Protein AF-H0JNR2-F1 (afdb_monomer_lite)

Secondary stru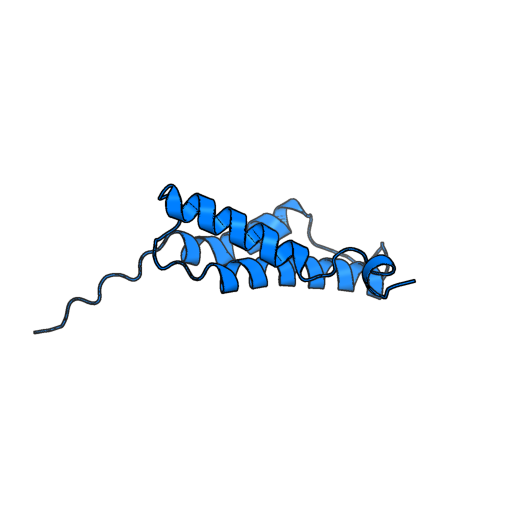cture (DSSP, 8-state):
--TTTTSTT-TTHHHHHHHHHHHHHHHTTSS-TT--HHHHHHHHHHHHHHHHHHHHHH-TTS----HHHHHHHHHHHHHHHHHPPPP--PPP-

pLDDT: mean 86.93, std 16.97, range [42.06, 98.19]

Organism: NCBI:txid1114960

Sequence (93 aa):
MSVKEAHGAGPALLPAAVARFLEHEQRAGTVAADAPIDGVAASIAGACYLRAFLEQFYGPDHPQQPMTEFAASIMATVLPALTTHPAASTPSD

Structure (mmCIF, N/CA/C/O backbone):
data_AF-H0JNR2-F1
#
_entry.id   AF-H0JNR2-F1
#
loop_
_atom_site.group_PDB
_atom_site.id
_atom_site.type_symbol
_atom_site.label_atom_id
_atom_site.label_alt_id
_atom_site.label_comp_id
_atom_site.label_asym_id
_atom_site.label_entity_id
_atom_site.label_seq_id
_atom_site.pdbx_PDB_ins_code
_atom_site.Cartn_x
_atom_site.Cartn_y
_atom_site.Cartn_z
_atom_site.occupancy
_atom_site.B_iso_or_equiv
_atom_site.auth_seq_id
_atom_site.auth_comp_id
_atom_site.auth_asym_id
_atom_site.auth_atom_id
_atom_site.pdbx_PDB_model_num
ATOM 1 N N . MET A 1 1 ? -4.051 -25.814 -22.791 1.00 42.38 1 MET A N 1
ATOM 2 C CA . MET A 1 1 ? -3.367 -25.050 -21.727 1.00 42.38 1 MET A CA 1
ATOM 3 C C . MET A 1 1 ? -4.297 -23.940 -21.282 1.00 42.38 1 MET A C 1
ATOM 5 O O . MET A 1 1 ? -4.735 -23.169 -22.126 1.00 42.38 1 MET A O 1
ATOM 9 N N . SER A 1 2 ? -4.696 -23.925 -20.011 1.00 42.06 2 SER A N 1
ATOM 10 C CA . SER A 1 2 ? -5.585 -22.881 -19.490 1.00 42.06 2 SER A CA 1
ATOM 11 C C . SER A 1 2 ? -4.771 -21.611 -19.240 1.00 42.06 2 SER A C 1
ATOM 13 O O . SER A 1 2 ? -3.656 -21.690 -18.730 1.00 42.06 2 SER A O 1
ATOM 15 N N . VAL A 1 3 ? -5.326 -20.444 -19.578 1.00 50.25 3 VAL A N 1
ATOM 16 C CA . VAL A 1 3 ? -4.704 -19.102 -19.463 1.00 50.25 3 VAL A CA 1
ATOM 17 C C . VAL A 1 3 ? -4.095 -18.822 -18.073 1.00 50.25 3 VAL A C 1
ATOM 19 O O . VAL A 1 3 ? -3.203 -17.986 -17.943 1.00 50.25 3 VAL A O 1
ATOM 22 N N . LYS A 1 4 ? -4.522 -19.573 -17.051 1.00 46.22 4 LYS A N 1
ATOM 23 C CA . LYS A 1 4 ? -4.026 -19.547 -15.669 1.00 46.22 4 LYS A CA 1
ATOM 24 C C . LYS A 1 4 ? -2.534 -19.859 -15.495 1.00 46.22 4 LYS A C 1
ATOM 26 O O . LYS A 1 4 ? -1.955 -19.401 -14.520 1.00 46.22 4 LYS A O 1
ATOM 31 N N . GLU A 1 5 ? -1.916 -20.625 -16.392 1.00 48.88 5 GLU A N 1
ATOM 32 C CA . GLU A 1 5 ? -0.520 -21.069 -16.213 1.00 48.88 5 GLU A CA 1
ATOM 33 C C . GLU A 1 5 ? 0.504 -20.172 -16.922 1.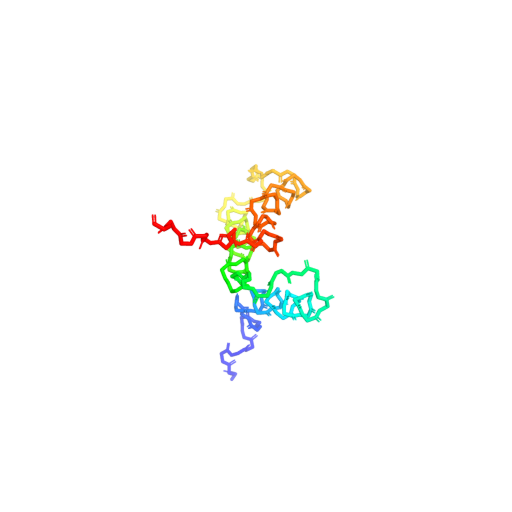00 48.88 5 GLU A C 1
ATOM 35 O O . GLU A 1 5 ? 1.667 -20.149 -16.536 1.00 48.88 5 GLU A O 1
ATOM 40 N N . ALA A 1 6 ? 0.081 -19.372 -17.907 1.00 45.56 6 ALA A N 1
ATOM 41 C CA . ALA A 1 6 ? 0.996 -18.541 -18.696 1.00 45.56 6 ALA A CA 1
ATOM 42 C C . ALA A 1 6 ? 1.438 -17.239 -17.993 1.00 45.56 6 ALA A C 1
ATOM 44 O O . ALA A 1 6 ? 2.435 -16.650 -18.394 1.00 45.56 6 ALA A O 1
ATOM 45 N N . HIS A 1 7 ? 0.724 -16.792 -16.951 1.00 53.00 7 HIS A N 1
ATOM 46 C CA . HIS A 1 7 ? 0.952 -15.488 -16.299 1.00 53.00 7 HIS A CA 1
ATOM 47 C C . HIS A 1 7 ? 1.240 -15.586 -14.789 1.00 53.00 7 HIS A C 1
ATOM 49 O O . HIS A 1 7 ? 1.221 -14.576 -14.081 1.00 53.00 7 HIS A O 1
ATOM 55 N N . GLY A 1 8 ? 1.474 -16.797 -14.267 1.00 55.09 8 GLY A N 1
ATOM 56 C CA . GLY A 1 8 ? 1.435 -17.043 -12.825 1.00 55.09 8 GLY A CA 1
ATOM 57 C C . GLY A 1 8 ? 0.060 -16.697 -12.235 1.00 55.09 8 GLY A C 1
ATOM 58 O O . GLY A 1 8 ? -0.891 -16.383 -12.948 1.00 55.09 8 GLY A O 1
ATOM 59 N N . ALA A 1 9 ? -0.077 -16.729 -10.911 1.00 66.12 9 ALA A N 1
ATOM 60 C CA . ALA A 1 9 ? -1.360 -16.448 -10.256 1.00 66.12 9 ALA A CA 1
ATOM 61 C C . ALA A 1 9 ? -1.810 -14.962 -10.316 1.00 66.12 9 ALA A C 1
ATOM 63 O O . ALA A 1 9 ? -2.866 -14.613 -9.788 1.00 66.12 9 ALA A O 1
ATOM 64 N N . GLY A 1 10 ? -1.067 -14.119 -11.045 1.00 76.06 10 GLY A N 1
ATOM 65 C CA . GLY A 1 10 ? -1.474 -12.791 -11.495 1.00 76.06 10 GLY A CA 1
ATOM 66 C C . GLY A 1 10 ? -1.228 -11.656 -10.492 1.00 76.06 10 GLY A C 1
ATOM 67 O O . GLY A 1 10 ? -1.009 -11.896 -9.301 1.00 76.06 10 GLY A O 1
ATOM 68 N N . PRO A 1 11 ? -1.315 -10.392 -10.949 1.00 79.19 11 PRO A N 1
ATOM 69 C CA . PRO A 1 11 ? -1.091 -9.199 -10.124 1.00 79.19 11 PRO A CA 1
ATOM 70 C C . PRO A 1 11 ? -2.151 -8.999 -9.024 1.00 79.19 11 PRO A C 1
ATOM 72 O O . PRO A 1 11 ? -2.057 -8.080 -8.215 1.00 79.19 11 PRO A O 1
ATOM 75 N N . ALA A 1 12 ? -3.165 -9.856 -8.942 1.00 86.44 12 ALA A N 1
ATOM 76 C CA . ALA A 1 12 ? -4.097 -9.854 -7.821 1.00 86.44 12 ALA A CA 1
ATOM 77 C C . ALA A 1 12 ? -3.496 -10.482 -6.547 1.00 86.44 12 ALA A C 1
ATOM 79 O O . ALA A 1 12 ? -3.989 -10.221 -5.452 1.00 86.44 12 ALA A O 1
ATOM 80 N N . LEU A 1 13 ? -2.431 -11.290 -6.654 1.00 89.50 13 LEU A N 1
ATOM 81 C CA . LEU A 1 13 ? -1.894 -12.011 -5.497 1.00 89.50 13 LEU A CA 1
ATOM 82 C C . LEU A 1 13 ? -1.249 -11.115 -4.445 1.00 89.50 13 LEU A C 1
ATOM 84 O O . LEU A 1 13 ? -1.477 -11.334 -3.258 1.00 89.50 13 LEU A O 1
ATOM 88 N N . LEU A 1 14 ? -0.426 -10.151 -4.860 1.00 91.50 14 LEU A N 1
ATOM 89 C CA . LEU A 1 14 ? 0.274 -9.274 -3.923 1.00 91.50 14 LEU A CA 1
ATOM 90 C C . LEU A 1 14 ? -0.704 -8.470 -3.051 1.00 91.50 14 LEU A C 1
ATOM 92 O O . LEU A 1 14 ? -0.600 -8.592 -1.830 1.00 91.50 14 LEU A O 1
ATOM 96 N N . PRO A 1 15 ? -1.675 -7.712 -3.606 1.00 95.12 15 PRO A N 1
ATOM 97 C CA . PRO A 1 15 ? -2.614 -6.975 -2.766 1.00 95.12 15 PRO A CA 1
ATOM 98 C C . PRO A 1 15 ? -3.455 -7.915 -1.892 1.00 95.12 15 PRO A C 1
ATOM 100 O O . PRO A 1 15 ? -3.636 -7.632 -0.714 1.00 95.12 15 PRO A O 1
ATOM 103 N N . ALA A 1 16 ? -3.877 -9.082 -2.398 1.00 95.12 16 ALA A N 1
ATOM 104 C CA . ALA A 1 16 ? -4.615 -10.056 -1.589 1.00 95.12 16 ALA A CA 1
ATOM 105 C C . ALA A 1 16 ? -3.783 -10.619 -0.420 1.00 95.12 16 ALA A C 1
ATOM 107 O O . ALA A 1 16 ? -4.297 -10.833 0.675 1.00 95.12 16 ALA A O 1
ATOM 108 N N . ALA A 1 17 ? -2.488 -10.871 -0.624 1.00 95.50 17 ALA A N 1
ATOM 109 C CA . ALA A 1 17 ? -1.605 -11.344 0.437 1.00 95.50 17 ALA A CA 1
ATOM 110 C C . ALA A 1 17 ? -1.389 -10.276 1.518 1.00 95.50 17 ALA A C 1
ATOM 112 O O . ALA A 1 17 ? -1.435 -10.607 2.702 1.00 95.50 17 ALA A O 1
ATOM 113 N N . VAL A 1 18 ? -1.207 -9.016 1.112 1.00 96.69 18 VAL A N 1
ATOM 114 C CA . VAL A 1 18 ? -1.077 -7.879 2.033 1.00 96.69 18 VAL A CA 1
ATOM 115 C C . VAL A 1 18 ? -2.369 -7.668 2.822 1.00 96.69 18 VAL A C 1
ATOM 117 O O . VAL A 1 18 ? -2.307 -7.541 4.041 1.00 96.69 18 VAL A O 1
ATOM 120 N N . ALA A 1 19 ? -3.533 -7.712 2.168 1.00 97.94 19 ALA A N 1
ATOM 121 C CA . ALA A 1 19 ? -4.827 -7.576 2.836 1.00 97.94 19 ALA A CA 1
ATOM 122 C C . ALA A 1 19 ? -5.013 -8.634 3.935 1.00 97.94 19 ALA A C 1
ATOM 124 O O . ALA A 1 19 ? -5.243 -8.285 5.088 1.00 97.94 19 ALA A O 1
ATOM 125 N N . ARG A 1 20 ? -4.769 -9.917 3.628 1.00 98.06 20 ARG A N 1
ATOM 126 C CA . ARG A 1 20 ? -4.855 -11.004 4.626 1.00 98.06 20 ARG A CA 1
ATOM 127 C C . ARG A 1 20 ? -3.913 -10.817 5.814 1.00 98.06 20 ARG A C 1
ATOM 129 O O . ARG A 1 20 ? -4.249 -11.205 6.931 1.00 98.06 20 ARG A O 1
ATOM 136 N N . PHE A 1 21 ? -2.718 -10.275 5.576 1.00 97.38 21 PHE A N 1
ATOM 137 C CA . PHE A 1 21 ? -1.786 -9.952 6.653 1.00 97.38 21 PHE A CA 1
ATOM 138 C C . PHE A 1 21 ? -2.351 -8.838 7.544 1.00 97.38 21 PHE A C 1
ATOM 140 O O . PHE A 1 21 ? -2.391 -8.986 8.761 1.00 97.38 21 PHE A O 1
ATOM 147 N N . LEU A 1 22 ? -2.870 -7.762 6.955 1.00 97.62 22 LEU A N 1
ATOM 148 C CA . LEU A 1 22 ? -3.456 -6.655 7.712 1.00 97.62 22 LEU A CA 1
ATOM 149 C C . LEU A 1 22 ? -4.732 -7.065 8.465 1.00 97.62 22 LEU A C 1
ATOM 151 O O . LEU A 1 22 ? -4.930 -6.634 9.594 1.00 97.62 22 LEU A O 1
ATOM 155 N N . GLU A 1 23 ? -5.557 -7.952 7.905 1.00 98.00 23 GLU A N 1
ATOM 156 C CA . GLU A 1 23 ? -6.718 -8.546 8.589 1.00 98.00 23 GLU A CA 1
ATOM 157 C C . GLU A 1 23 ? -6.313 -9.414 9.790 1.00 98.00 23 GLU A C 1
ATOM 159 O O . GLU A 1 23 ? -7.046 -9.525 10.776 1.00 98.00 23 GLU A O 1
ATOM 164 N N . HIS A 1 24 ? -5.161 -10.087 9.716 1.00 97.94 24 HIS A N 1
ATOM 165 C CA . HIS A 1 24 ? -4.590 -10.788 10.863 1.00 97.94 24 HIS A CA 1
ATOM 166 C C . HIS A 1 24 ? -4.172 -9.796 11.953 1.00 97.94 24 HIS A C 1
ATOM 168 O O . HIS A 1 24 ? -4.579 -9.950 13.104 1.00 97.94 24 HIS A O 1
ATOM 174 N N . GLU A 1 25 ? -3.439 -8.748 11.584 1.00 96.94 25 GLU A N 1
ATOM 175 C CA . GLU A 1 25 ? -2.988 -7.713 12.519 1.00 96.94 25 GLU A CA 1
ATOM 176 C C . GLU A 1 25 ? -4.142 -6.903 13.127 1.00 96.94 25 GLU A C 1
ATOM 178 O O . GLU A 1 25 ? -4.080 -6.513 14.293 1.00 96.94 25 GLU A O 1
ATOM 183 N N . GLN A 1 26 ? -5.233 -6.703 12.385 1.00 96.44 26 GLN A N 1
ATOM 184 C CA . GLN A 1 26 ? -6.446 -6.064 12.894 1.00 96.44 26 GLN A CA 1
ATOM 185 C C . GLN A 1 26 ? -7.114 -6.927 13.968 1.00 96.44 26 GLN A C 1
ATOM 187 O O . GLN A 1 26 ? -7.487 -6.425 15.026 1.00 96.44 26 GLN A O 1
ATOM 192 N N . ARG A 1 27 ? -7.198 -8.247 13.754 1.00 96.38 27 ARG A N 1
ATOM 193 C CA . ARG A 1 27 ? -7.702 -9.190 14.769 1.00 96.38 27 ARG A CA 1
ATOM 194 C C . ARG A 1 27 ? -6.801 -9.272 16.003 1.00 96.38 27 ARG A C 1
ATOM 196 O O . ARG A 1 27 ? -7.299 -9.577 17.083 1.00 96.38 27 ARG A O 1
ATOM 203 N N . ALA A 1 28 ? -5.506 -9.001 15.850 1.00 95.56 28 ALA A N 1
ATOM 204 C 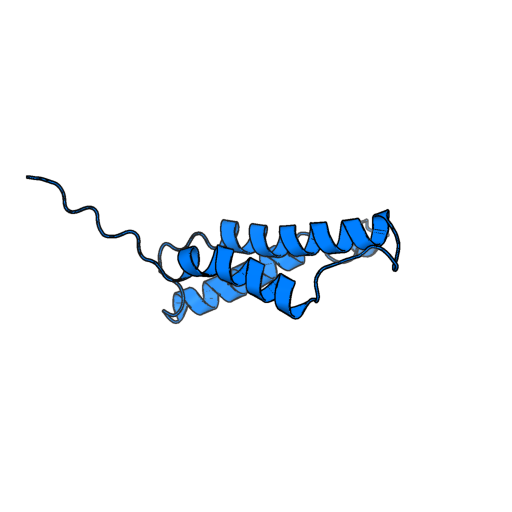CA . ALA A 1 28 ? -4.548 -8.922 16.951 1.00 95.56 28 ALA A CA 1
ATOM 205 C C . ALA A 1 28 ? -4.571 -7.569 17.695 1.00 95.56 28 ALA A C 1
ATOM 207 O O . ALA A 1 28 ? -3.962 -7.454 18.757 1.00 95.56 28 ALA A O 1
ATOM 208 N N . GLY A 1 29 ? -5.271 -6.558 17.167 1.00 93.31 29 GLY A N 1
ATOM 209 C CA . GLY A 1 29 ? -5.349 -5.212 17.743 1.00 93.31 29 GLY A CA 1
ATOM 210 C C . GLY A 1 29 ? -4.172 -4.293 17.391 1.00 93.31 29 GLY A C 1
ATOM 211 O O . GLY A 1 29 ? -4.117 -3.172 17.890 1.00 93.31 29 GLY A O 1
ATOM 212 N N . THR A 1 30 ? -3.245 -4.734 16.533 1.00 93.12 30 THR A N 1
ATOM 213 C CA . THR A 1 30 ? -2.133 -3.908 16.027 1.00 93.12 30 THR A CA 1
ATOM 214 C C . THR A 1 30 ? -2.617 -2.885 14.992 1.00 93.12 30 THR A C 1
ATOM 216 O O . THR A 1 30 ? -2.080 -1.782 14.906 1.00 93.12 30 THR A O 1
ATOM 219 N N . VAL A 1 31 ? -3.623 -3.256 14.191 1.00 96.31 31 VAL A N 1
ATOM 220 C CA . VAL A 1 31 ? -4.265 -2.399 13.181 1.00 96.31 31 VAL A CA 1
ATOM 221 C C . VAL A 1 31 ? -5.639 -1.962 13.686 1.00 96.31 31 VAL A C 1
ATOM 223 O O . VAL A 1 31 ? -6.388 -2.766 14.241 1.00 96.31 31 VAL A O 1
ATOM 226 N N . ALA A 1 32 ? -5.981 -0.692 13.471 1.00 95.44 32 ALA A N 1
ATOM 227 C CA . ALA A 1 32 ? -7.264 -0.111 13.839 1.00 95.44 32 ALA A CA 1
ATOM 228 C C . ALA A 1 32 ? -8.444 -0.897 13.233 1.00 95.44 32 ALA A C 1
ATOM 230 O O . ALA A 1 32 ? -8.417 -1.310 12.070 1.00 95.44 32 ALA A O 1
ATOM 231 N N . ALA A 1 33 ? -9.506 -1.091 14.020 1.00 94.50 33 ALA A N 1
ATOM 232 C CA . ALA A 1 33 ? -10.697 -1.848 13.619 1.00 94.50 33 ALA A CA 1
ATOM 233 C C . ALA A 1 33 ? -11.413 -1.279 12.377 1.00 94.50 33 ALA A C 1
ATOM 235 O O . ALA A 1 33 ? -12.095 -2.012 11.669 1.00 94.50 33 ALA A O 1
ATOM 236 N N . ASP A 1 34 ? -11.242 0.012 12.103 1.00 93.69 34 ASP A N 1
ATOM 237 C CA . ASP A 1 34 ? -11.807 0.734 10.965 1.00 93.69 34 ASP A CA 1
ATOM 238 C C . ASP A 1 34 ? -10.763 1.106 9.897 1.00 93.69 34 ASP A C 1
ATOM 240 O O . ASP A 1 34 ? -11.054 1.874 8.979 1.00 93.69 34 ASP A O 1
ATOM 244 N N . ALA A 1 35 ? -9.552 0.544 9.987 1.00 96.06 35 ALA A N 1
ATOM 245 C CA . ALA A 1 35 ? -8.500 0.778 9.007 1.00 96.06 35 ALA A CA 1
ATOM 246 C C . ALA A 1 35 ? -8.951 0.376 7.585 1.00 96.06 35 ALA A C 1
ATOM 248 O O . ALA A 1 35 ? -9.515 -0.708 7.393 1.00 96.06 35 ALA A O 1
ATOM 249 N N . PRO A 1 36 ? -8.646 1.183 6.552 1.00 96.88 36 PRO A N 1
ATOM 250 C CA . PRO A 1 36 ? -9.009 0.894 5.168 1.00 96.88 36 PRO A CA 1
ATOM 251 C C . PRO A 1 36 ? -8.045 -0.133 4.542 1.00 96.88 36 PRO A C 1
ATOM 253 O O . PRO A 1 36 ? -7.233 0.208 3.679 1.00 96.88 36 PRO A O 1
ATOM 256 N N . ILE A 1 37 ? -8.126 -1.395 4.982 1.00 97.44 37 ILE A N 1
ATOM 257 C CA . ILE A 1 37 ? -7.196 -2.485 4.625 1.00 97.44 37 ILE A CA 1
ATOM 258 C C . ILE A 1 37 ? -6.992 -2.611 3.112 1.00 97.44 37 ILE A C 1
ATOM 260 O O . ILE A 1 37 ? -5.852 -2.592 2.646 1.00 97.44 37 ILE A O 1
ATOM 264 N N . ASP A 1 38 ? -8.076 -2.685 2.339 1.00 96.44 38 ASP A N 1
ATOM 265 C CA . ASP A 1 38 ? -7.998 -2.856 0.884 1.00 96.44 38 ASP A CA 1
ATOM 266 C C . ASP A 1 38 ? -7.307 -1.673 0.199 1.00 96.44 38 ASP A C 1
ATOM 268 O O . ASP A 1 38 ? -6.503 -1.857 -0.717 1.00 96.44 38 ASP A O 1
ATOM 272 N N . GLY A 1 39 ? -7.571 -0.452 0.674 1.00 97.12 39 GLY A N 1
ATOM 273 C CA . GLY A 1 39 ? -6.932 0.759 0.162 1.00 97.12 39 GLY A CA 1
ATOM 274 C C . GLY A 1 39 ? -5.428 0.770 0.434 1.00 97.12 39 GLY A C 1
ATOM 275 O O . GLY A 1 39 ? -4.633 1.099 -0.453 1.00 97.12 39 GLY A O 1
ATOM 276 N N . VAL A 1 40 ? -5.016 0.349 1.632 1.00 97.88 40 VAL A N 1
ATOM 277 C CA . VAL A 1 40 ? -3.597 0.228 1.994 1.00 97.88 40 VAL A CA 1
ATOM 278 C C . VAL A 1 40 ? -2.917 -0.870 1.177 1.00 97.88 40 VAL A C 1
ATOM 280 O O . VAL A 1 40 ? -1.847 -0.642 0.610 1.00 97.88 40 VAL A O 1
ATOM 283 N N . ALA A 1 41 ? -3.547 -2.038 1.051 1.00 97.81 41 ALA A N 1
ATO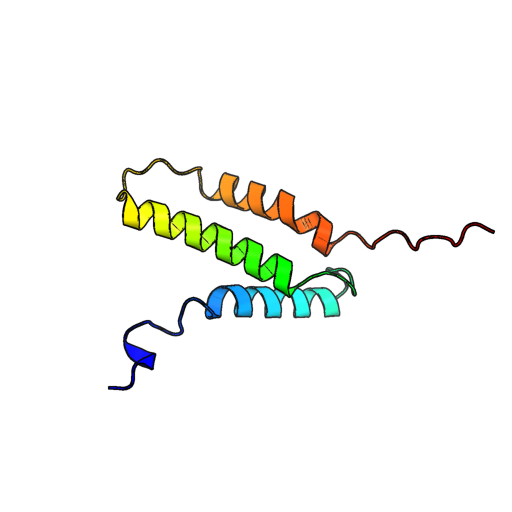M 284 C CA . ALA A 1 41 ? -3.019 -3.154 0.278 1.00 97.81 41 ALA A CA 1
ATOM 285 C C . ALA A 1 41 ? -2.841 -2.796 -1.206 1.00 97.81 41 ALA A C 1
ATOM 287 O O . ALA A 1 41 ? -1.785 -3.067 -1.787 1.00 97.81 41 ALA A O 1
ATOM 288 N N . ALA A 1 42 ? -3.834 -2.134 -1.807 1.00 96.94 42 ALA A N 1
ATOM 289 C CA . ALA A 1 42 ? -3.757 -1.638 -3.177 1.00 96.94 42 ALA A CA 1
ATOM 290 C C . ALA A 1 42 ? -2.650 -0.587 -3.351 1.00 96.94 42 ALA A C 1
ATOM 292 O O . ALA A 1 42 ? -1.937 -0.622 -4.351 1.00 96.94 42 ALA A O 1
ATOM 293 N N . SER A 1 43 ? -2.460 0.304 -2.373 1.00 97.88 43 SER A N 1
ATOM 294 C CA . SER A 1 43 ? -1.414 1.335 -2.414 1.00 97.88 43 SER A CA 1
ATOM 295 C C . SER A 1 43 ? -0.009 0.729 -2.376 1.00 97.88 43 SER A C 1
ATOM 297 O O . SER A 1 43 ? 0.835 1.075 -3.204 1.00 97.88 43 SER A O 1
ATOM 299 N N . ILE A 1 44 ? 0.231 -0.227 -1.471 1.00 97.62 44 ILE A N 1
ATOM 300 C CA . ILE A 1 44 ? 1.514 -0.940 -1.373 1.00 97.62 44 ILE A CA 1
ATOM 301 C C . ILE A 1 44 ? 1.787 -1.715 -2.668 1.00 97.62 44 ILE A C 1
ATOM 303 O O . ILE A 1 44 ? 2.855 -1.577 -3.265 1.00 97.62 44 ILE A O 1
ATOM 307 N N . ALA A 1 45 ? 0.816 -2.507 -3.134 1.00 96.69 45 ALA A N 1
ATOM 308 C CA . ALA A 1 45 ? 0.973 -3.294 -4.353 1.00 96.69 45 ALA A CA 1
ATOM 309 C C . ALA A 1 45 ? 1.179 -2.405 -5.588 1.00 96.69 45 ALA A C 1
ATOM 311 O O . ALA A 1 45 ? 2.069 -2.670 -6.392 1.00 96.69 45 ALA A O 1
ATOM 312 N N . GLY A 1 46 ? 0.403 -1.327 -5.715 1.00 96.62 46 GLY A N 1
ATOM 313 C CA . GLY A 1 46 ? 0.501 -0.368 -6.810 1.00 96.62 46 GLY A CA 1
ATOM 314 C C . GLY A 1 46 ? 1.866 0.312 -6.876 1.00 96.62 46 GLY A C 1
ATOM 315 O O . GLY A 1 46 ? 2.439 0.414 -7.959 1.00 96.62 46 GLY A O 1
ATOM 316 N N . ALA A 1 47 ? 2.434 0.698 -5.730 1.00 97.69 47 ALA A N 1
ATOM 317 C CA . ALA A 1 47 ? 3.782 1.254 -5.672 1.00 97.69 47 ALA A CA 1
ATOM 318 C C . ALA A 1 47 ? 4.835 0.244 -6.165 1.00 97.69 47 ALA A C 1
ATOM 320 O O . ALA A 1 47 ? 5.686 0.587 -6.989 1.00 97.69 47 ALA A O 1
ATOM 321 N N . CYS A 1 48 ? 4.754 -1.013 -5.716 1.00 96.06 48 CYS A N 1
ATOM 322 C CA . CYS A 1 48 ? 5.641 -2.084 -6.178 1.00 96.06 48 CYS A CA 1
ATOM 323 C C . CYS A 1 48 ? 5.491 -2.351 -7.683 1.00 96.06 48 CYS A C 1
ATOM 325 O O . CYS A 1 48 ? 6.487 -2.544 -8.379 1.00 96.06 48 CYS A O 1
ATOM 327 N N . TYR A 1 49 ? 4.262 -2.326 -8.201 1.00 95.81 49 TYR A N 1
ATOM 328 C CA . TYR A 1 49 ? 3.992 -2.526 -9.622 1.00 95.81 49 TYR A CA 1
ATOM 329 C C . TYR A 1 49 ? 4.503 -1.389 -10.485 1.00 95.81 49 TYR A C 1
ATOM 331 O O . TYR A 1 49 ? 5.130 -1.663 -11.502 1.00 95.81 49 TYR A O 1
ATOM 339 N N . LEU A 1 50 ? 4.303 -0.134 -10.080 1.00 95.75 50 LEU A N 1
ATOM 340 C CA . LEU A 1 50 ? 4.861 1.004 -10.802 1.00 95.75 50 LEU A CA 1
ATOM 341 C C . LEU A 1 50 ? 6.389 0.922 -10.836 1.00 95.75 50 LEU A C 1
ATOM 343 O O . LEU A 1 50 ? 6.988 1.096 -11.893 1.00 95.75 50 LEU A O 1
ATOM 347 N N . ARG A 1 51 ? 7.017 0.590 -9.702 1.00 95.44 51 ARG A N 1
ATOM 348 C CA . ARG A 1 51 ? 8.467 0.409 -9.619 1.00 95.44 51 ARG A CA 1
ATOM 349 C C . ARG A 1 51 ? 8.963 -0.657 -10.603 1.00 95.44 51 ARG A C 1
ATOM 351 O O . ARG A 1 51 ? 9.850 -0.365 -11.402 1.00 95.44 51 ARG A O 1
ATOM 358 N N . ALA A 1 52 ? 8.377 -1.854 -10.568 1.00 93.44 52 ALA A N 1
ATOM 359 C CA . ALA A 1 52 ? 8.759 -2.959 -11.447 1.00 93.44 52 ALA A CA 1
ATOM 360 C C . ALA A 1 52 ? 8.466 -2.655 -12.925 1.00 93.44 52 ALA A C 1
ATOM 362 O O . ALA A 1 52 ? 9.261 -2.983 -13.801 1.00 93.44 52 ALA A O 1
ATOM 363 N N . PHE A 1 53 ? 7.342 -1.993 -13.210 1.00 94.38 53 PHE A N 1
ATOM 364 C CA . PHE A 1 53 ? 6.992 -1.559 -14.557 1.00 94.38 53 PHE A CA 1
ATOM 365 C C . PHE A 1 53 ? 8.040 -0.600 -15.121 1.00 94.38 53 PHE A C 1
ATOM 367 O O . PHE A 1 53 ? 8.488 -0.800 -16.243 1.00 94.38 53 PHE A O 1
ATOM 374 N N . LEU A 1 54 ? 8.460 0.407 -14.351 1.00 95.44 54 LEU A N 1
ATOM 375 C CA . LEU A 1 54 ? 9.466 1.376 -14.791 1.00 95.44 54 LEU A CA 1
ATOM 376 C C . LEU A 1 54 ? 10.823 0.711 -15.062 1.00 95.44 54 LEU A C 1
ATOM 378 O O . LEU A 1 54 ? 11.453 1.022 -16.067 1.00 95.44 54 LEU A O 1
ATOM 382 N N . GLU A 1 55 ? 11.240 -0.234 -14.217 1.00 94.44 55 GLU A N 1
ATOM 383 C CA . GLU A 1 55 ? 12.460 -1.025 -14.432 1.00 94.44 55 GLU A CA 1
ATOM 384 C C . GLU A 1 55 ? 12.377 -1.862 -15.719 1.00 94.44 55 GLU A C 1
ATOM 386 O O . GLU A 1 55 ? 13.302 -1.858 -16.525 1.00 94.44 55 GLU A O 1
ATOM 391 N N . GLN A 1 56 ? 11.250 -2.535 -15.969 1.00 94.31 56 GLN A N 1
ATOM 392 C CA . GLN A 1 56 ? 11.057 -3.302 -17.206 1.00 94.31 56 GLN A CA 1
ATOM 393 C C . GLN A 1 56 ? 10.943 -2.411 -18.449 1.00 94.31 56 GLN A C 1
ATOM 395 O O . GLN A 1 56 ? 11.410 -2.787 -19.520 1.00 94.31 56 GLN A O 1
ATOM 400 N N . PHE A 1 57 ? 10.315 -1.243 -18.320 1.00 95.94 57 PHE A N 1
ATOM 401 C CA . PHE A 1 57 ? 10.054 -0.337 -19.435 1.00 95.94 57 PHE A CA 1
ATOM 402 C C . PHE A 1 57 ? 11.311 0.419 -19.881 1.00 95.94 57 PHE A C 1
ATOM 404 O O . PHE A 1 57 ? 11.541 0.571 -21.079 1.00 95.94 57 PHE A O 1
ATOM 411 N N . TYR A 1 58 ? 12.124 0.888 -18.932 1.00 96.31 58 TYR A N 1
ATOM 412 C CA . TYR A 1 58 ? 13.338 1.661 -19.213 1.00 96.31 58 TYR A CA 1
ATOM 413 C C . TYR A 1 58 ? 14.625 0.822 -19.197 1.00 96.31 58 TYR A C 1
ATOM 415 O O . TYR A 1 58 ? 15.647 1.283 -19.702 1.00 96.31 58 TYR A O 1
ATOM 423 N N . GLY A 1 59 ? 14.582 -0.401 -18.663 1.00 93.38 59 GLY A N 1
ATOM 424 C CA . GLY A 1 59 ? 15.730 -1.296 -18.539 1.00 93.38 59 GLY A CA 1
ATOM 425 C C . GLY A 1 59 ? 16.436 -1.213 -17.175 1.00 93.38 59 GLY A C 1
ATOM 426 O O . GLY A 1 59 ? 16.119 -0.353 -16.350 1.00 93.38 59 GLY A O 1
ATOM 427 N N . PRO A 1 60 ? 17.421 -2.100 -16.932 1.00 87.44 60 PRO A N 1
ATOM 428 C CA . PRO A 1 60 ? 18.056 -2.284 -15.621 1.00 87.44 60 PRO A CA 1
ATOM 429 C C . PRO A 1 60 ? 18.849 -1.064 -15.127 1.00 87.44 60 PRO A C 1
ATOM 431 O O . PRO A 1 60 ? 19.062 -0.923 -13.926 1.00 87.44 60 PRO A O 1
ATOM 434 N N . ASP A 1 61 ? 19.256 -0.169 -16.031 1.00 90.81 61 ASP A N 1
ATOM 435 C CA . ASP A 1 61 ? 19.989 1.058 -15.694 1.00 90.81 61 ASP A CA 1
ATOM 436 C C . ASP A 1 61 ? 19.061 2.225 -15.307 1.00 90.81 61 ASP A C 1
ATOM 438 O O . ASP A 1 61 ? 19.529 3.327 -15.006 1.00 90.81 61 ASP A O 1
ATOM 442 N N . HIS A 1 62 ? 17.737 2.020 -15.326 1.00 93.06 62 HIS A N 1
ATOM 443 C CA . HIS A 1 62 ? 16.785 3.046 -14.924 1.00 93.06 62 HIS A CA 1
ATOM 444 C C . HIS A 1 62 ? 16.986 3.416 -13.445 1.00 93.06 62 HIS A C 1
ATOM 446 O O . HIS A 1 62 ? 16.863 2.551 -12.572 1.00 93.06 62 HIS A O 1
ATOM 452 N N . PRO A 1 63 ? 17.264 4.694 -13.126 1.00 92.50 63 PRO A N 1
ATOM 453 C CA . PRO A 1 63 ? 17.538 5.095 -11.758 1.00 92.50 63 PRO A CA 1
ATOM 454 C C . PRO A 1 63 ? 16.291 4.916 -10.895 1.00 92.50 63 PRO A C 1
ATOM 456 O O . PRO A 1 63 ? 15.256 5.542 -11.123 1.00 92.50 63 PRO A O 1
ATOM 459 N N . GLN A 1 64 ? 16.412 4.093 -9.859 1.00 93.44 64 GLN A N 1
ATOM 460 C CA . GLN A 1 64 ? 15.387 3.931 -8.838 1.00 93.44 64 GLN A CA 1
ATOM 461 C C . GLN A 1 64 ? 15.957 4.240 -7.463 1.00 93.44 64 GLN A C 1
ATOM 463 O O . GLN A 1 64 ? 17.133 4.007 -7.190 1.00 93.44 64 GLN A O 1
ATOM 468 N N . GLN A 1 65 ? 15.098 4.729 -6.571 1.00 94.50 65 GLN A N 1
ATOM 469 C CA . GLN A 1 65 ? 15.460 4.885 -5.165 1.00 94.50 65 GLN A CA 1
ATOM 470 C C . GLN A 1 65 ? 15.939 3.545 -4.589 1.00 94.50 65 GLN A C 1
ATOM 472 O O . GLN A 1 65 ? 15.380 2.500 -4.959 1.00 94.50 65 GLN A O 1
ATOM 477 N N . PRO A 1 66 ? 16.902 3.540 -3.652 1.00 96.31 66 PRO A N 1
ATOM 478 C CA . PRO A 1 66 ? 17.245 2.346 -2.891 1.00 96.31 66 PRO A CA 1
ATOM 479 C C . PRO A 1 66 ? 15.986 1.675 -2.329 1.00 96.31 66 PRO A C 1
ATOM 481 O O . PRO A 1 66 ? 15.069 2.349 -1.858 1.00 96.31 66 PRO A O 1
ATOM 484 N N . MET A 1 67 ? 15.917 0.342 -2.397 1.00 95.38 67 MET A N 1
ATOM 485 C CA . MET A 1 67 ? 14.711 -0.406 -2.011 1.00 95.38 67 MET A CA 1
ATOM 486 C C . MET A 1 67 ? 14.261 -0.089 -0.577 1.00 95.38 67 MET A C 1
ATOM 488 O O . MET A 1 67 ? 13.070 0.039 -0.314 1.00 95.38 67 MET A O 1
ATOM 492 N N . THR A 1 68 ? 15.212 0.082 0.341 1.00 97.25 68 THR A N 1
ATOM 493 C CA . THR A 1 68 ? 14.952 0.429 1.743 1.00 97.25 68 THR A CA 1
ATOM 494 C C . THR A 1 68 ? 14.301 1.802 1.896 1.00 97.25 68 THR A C 1
ATOM 496 O O . THR A 1 68 ? 13.337 1.933 2.644 1.00 97.25 68 THR A O 1
ATOM 499 N N . GLU A 1 69 ? 14.777 2.810 1.165 1.00 98.19 69 GLU A N 1
ATOM 500 C CA . GLU A 1 69 ? 14.217 4.168 1.182 1.00 98.19 69 GLU A CA 1
ATOM 501 C C . GLU A 1 69 ? 12.825 4.207 0.555 1.00 98.19 69 GLU A C 1
ATOM 503 O O . GLU A 1 69 ? 11.903 4.806 1.109 1.00 98.19 69 GLU A O 1
ATOM 508 N N . PHE A 1 70 ? 12.655 3.511 -0.570 1.00 97.81 70 PHE A N 1
ATOM 509 C CA . PHE A 1 70 ? 11.360 3.349 -1.217 1.00 97.81 70 PHE A CA 1
ATOM 510 C C . PHE A 1 70 ? 10.345 2.702 -0.266 1.00 97.81 70 PHE A C 1
ATOM 512 O O . PHE A 1 70 ? 9.280 3.268 -0.029 1.00 97.81 70 PHE A O 1
ATOM 519 N N . ALA A 1 71 ? 10.689 1.561 0.337 1.00 97.38 71 ALA A N 1
ATOM 520 C CA . ALA A 1 71 ? 9.811 0.868 1.273 1.00 97.38 71 ALA A CA 1
ATOM 521 C C . ALA A 1 71 ? 9.475 1.738 2.493 1.00 97.38 71 ALA A C 1
ATOM 523 O O . ALA A 1 71 ? 8.309 1.830 2.875 1.00 97.38 71 ALA A O 1
ATOM 524 N N . ALA A 1 72 ? 10.468 2.422 3.071 1.00 97.94 72 ALA A N 1
ATOM 525 C CA . ALA A 1 72 ? 10.256 3.322 4.201 1.00 97.94 72 ALA A CA 1
ATOM 526 C C . ALA A 1 72 ? 9.298 4.472 3.851 1.00 97.94 72 ALA A C 1
ATOM 528 O O . ALA A 1 72 ? 8.402 4.772 4.636 1.00 97.94 72 ALA A O 1
ATOM 529 N N . SER A 1 73 ? 9.440 5.070 2.666 1.00 98.06 73 SER A N 1
ATOM 530 C CA . SER A 1 73 ? 8.570 6.152 2.188 1.00 98.06 73 SER A CA 1
ATOM 531 C C . SER A 1 73 ? 7.123 5.688 1.973 1.00 98.06 73 SER A C 1
ATOM 533 O O . SER A 1 73 ? 6.180 6.336 2.439 1.00 98.06 73 SER A O 1
ATOM 535 N N . ILE A 1 74 ? 6.928 4.521 1.345 1.00 98.12 74 ILE A N 1
ATOM 536 C CA . ILE A 1 74 ? 5.590 3.941 1.164 1.00 98.12 74 ILE A CA 1
ATOM 537 C C . ILE A 1 74 ? 4.956 3.631 2.521 1.00 98.12 74 ILE A C 1
ATOM 539 O O . ILE A 1 74 ? 3.818 4.027 2.763 1.00 98.12 74 ILE A O 1
ATOM 543 N N . MET A 1 75 ? 5.694 3.000 3.439 1.00 96.94 75 MET A N 1
ATOM 544 C CA . MET A 1 75 ? 5.174 2.686 4.770 1.00 96.94 75 MET A CA 1
ATOM 545 C C . MET A 1 75 ? 4.858 3.940 5.581 1.00 96.94 75 MET A C 1
ATOM 547 O O . MET A 1 75 ? 3.786 4.004 6.168 1.00 96.94 75 MET A O 1
ATOM 551 N N . ALA A 1 76 ? 5.715 4.962 5.569 1.00 96.88 76 ALA A N 1
ATOM 552 C CA . ALA A 1 76 ? 5.431 6.241 6.221 1.00 96.88 76 ALA A CA 1
ATOM 553 C C . ALA A 1 76 ? 4.138 6.891 5.697 1.00 96.88 76 ALA A C 1
ATOM 555 O O . ALA A 1 76 ? 3.419 7.531 6.461 1.00 96.88 76 ALA A O 1
ATOM 556 N N . THR A 1 77 ? 3.820 6.681 4.417 1.00 96.69 77 THR A N 1
ATOM 557 C CA . THR A 1 77 ? 2.587 7.176 3.791 1.00 96.69 77 THR A CA 1
ATOM 558 C C . THR A 1 77 ? 1.345 6.417 4.264 1.00 96.69 77 THR A C 1
ATOM 560 O O . THR A 1 77 ? 0.324 7.037 4.548 1.00 96.69 77 THR A O 1
ATOM 563 N N . VAL A 1 78 ? 1.403 5.082 4.352 1.00 96.69 78 VAL A N 1
ATOM 564 C CA . VAL A 1 78 ? 0.211 4.259 4.641 1.00 96.69 78 VAL A CA 1
ATOM 565 C C . VAL A 1 78 ? 0.009 3.936 6.122 1.00 96.69 78 VAL A C 1
ATOM 567 O O . VAL A 1 78 ? -1.116 3.670 6.539 1.00 96.69 78 VAL A O 1
ATOM 570 N N . LEU A 1 79 ? 1.069 3.961 6.932 1.00 95.81 79 LEU A N 1
ATOM 571 C CA . LEU A 1 79 ? 1.022 3.553 8.337 1.00 95.81 79 LEU A CA 1
ATOM 572 C C . LEU A 1 79 ? 0.039 4.379 9.185 1.00 95.81 79 LEU A C 1
ATOM 574 O O . LEU A 1 79 ? -0.666 3.766 9.985 1.00 95.81 79 LEU A O 1
ATOM 578 N N . PRO A 1 80 ? -0.102 5.711 9.005 1.00 95.38 80 PRO A N 1
ATOM 579 C CA . PRO A 1 80 ? -1.097 6.483 9.748 1.00 95.38 80 PRO A CA 1
ATOM 580 C C . PRO A 1 80 ? -2.531 5.978 9.549 1.00 95.38 80 PRO A C 1
ATOM 582 O O . PRO A 1 80 ? -3.306 5.988 10.500 1.00 95.38 80 PRO A O 1
ATOM 585 N N . ALA A 1 81 ? -2.872 5.486 8.353 1.00 94.94 81 ALA A N 1
ATOM 586 C CA . ALA A 1 81 ? -4.196 4.934 8.059 1.00 94.94 81 ALA A CA 1
ATOM 587 C C . ALA A 1 81 ? -4.450 3.580 8.747 1.00 94.94 81 ALA A C 1
ATOM 589 O O . ALA A 1 81 ? -5.597 3.173 8.892 1.00 94.94 81 ALA A O 1
ATOM 590 N N . LEU A 1 82 ? -3.393 2.878 9.165 1.00 95.38 82 LEU A N 1
ATOM 591 C CA . LEU A 1 82 ? -3.495 1.602 9.874 1.00 95.38 82 LEU A CA 1
ATOM 592 C C . LEU A 1 82 ? -3.589 1.769 11.393 1.00 95.38 82 LEU A C 1
ATOM 594 O O . LEU A 1 82 ? -4.094 0.872 12.060 1.00 95.38 82 LEU A O 1
ATOM 598 N N . THR A 1 83 ? -3.075 2.869 11.945 1.00 92.06 83 THR A N 1
ATOM 599 C CA . THR A 1 83 ? -2.896 3.037 13.399 1.00 92.06 83 THR A CA 1
ATOM 600 C C . THR A 1 83 ? -3.733 4.158 14.001 1.00 92.06 83 THR A C 1
ATOM 602 O O . THR A 1 83 ? -3.956 4.171 15.210 1.00 92.06 83 THR A O 1
ATOM 605 N N . THR A 1 84 ? -4.201 5.105 13.188 1.00 8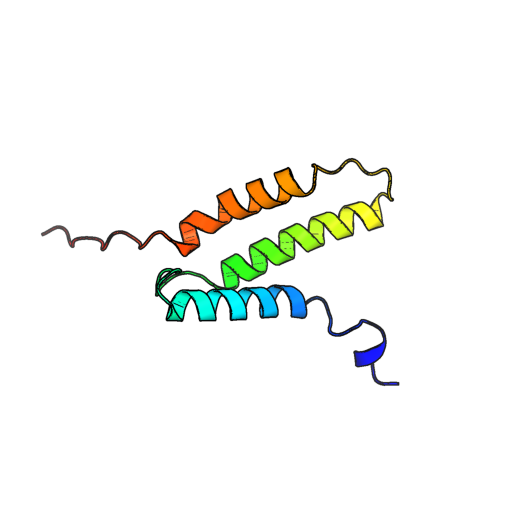2.94 84 THR A N 1
ATOM 606 C CA . THR A 1 84 ? -4.979 6.243 13.676 1.00 82.94 84 THR A CA 1
ATOM 607 C C . THR A 1 84 ? -6.455 5.888 13.652 1.00 82.94 84 THR A C 1
ATOM 609 O O . THR A 1 84 ? -7.022 5.692 12.580 1.00 82.94 84 THR A O 1
ATOM 612 N N . HIS A 1 85 ? -7.098 5.866 14.818 1.00 63.66 85 HIS A N 1
ATOM 613 C CA . HIS A 1 85 ? -8.551 5.957 14.851 1.00 63.66 85 HIS A CA 1
ATOM 614 C C . HIS A 1 85 ? -8.963 7.380 14.466 1.00 63.66 85 HIS A C 1
ATOM 616 O O . HIS A 1 85 ? -8.397 8.332 15.019 1.00 63.66 85 HIS A O 1
ATOM 622 N N . PRO A 1 86 ? -9.940 7.569 13.561 1.00 58.75 86 PRO A N 1
ATOM 623 C CA . PRO A 1 86 ? -10.580 8.861 13.425 1.00 58.75 86 PRO A CA 1
ATOM 624 C C . PRO A 1 86 ? -11.057 9.256 14.821 1.00 58.75 86 PRO A C 1
ATOM 626 O O . PRO A 1 86 ? -11.764 8.495 15.486 1.00 58.75 86 PRO A O 1
ATOM 629 N N . ALA A 1 87 ? -10.597 10.415 15.301 1.00 58.47 87 ALA A N 1
ATOM 630 C CA . ALA A 1 87 ? -11.069 10.952 16.564 1.00 58.47 87 ALA A CA 1
ATOM 631 C C . ALA A 1 87 ? -12.595 10.943 16.499 1.00 58.47 87 ALA A 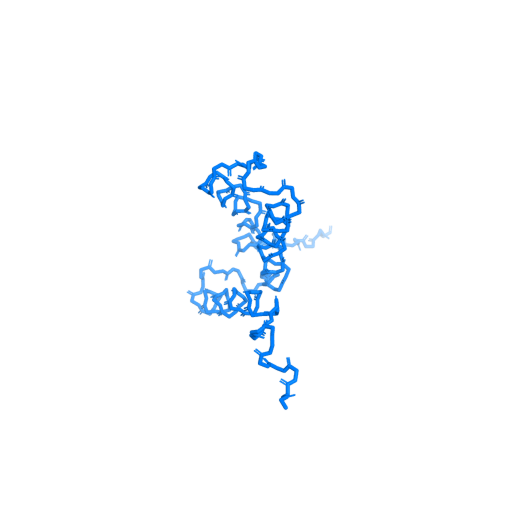C 1
ATOM 633 O O . ALA A 1 87 ? -13.164 11.523 15.568 1.00 58.47 87 ALA A O 1
ATOM 634 N N . ALA A 1 88 ? -13.233 10.224 17.431 1.00 54.56 88 ALA A N 1
ATOM 635 C CA . ALA A 1 88 ? -14.679 10.222 17.560 1.00 54.56 88 ALA A CA 1
ATOM 636 C C . ALA A 1 88 ? -15.107 11.686 17.517 1.00 54.56 88 ALA A C 1
ATOM 638 O O . ALA A 1 88 ? -14.702 12.470 18.375 1.00 54.56 88 ALA A O 1
ATOM 639 N N . SER A 1 89 ? -15.805 12.075 16.450 1.00 52.62 89 SER A N 1
ATOM 640 C CA . SER A 1 89 ? -16.304 13.433 16.325 1.00 52.62 89 SER A CA 1
ATOM 641 C C . SER A 1 89 ? -17.276 13.598 17.479 1.00 52.62 89 SER A C 1
ATOM 643 O O . SER A 1 89 ? -18.371 13.040 17.443 1.00 52.62 89 SER A O 1
ATOM 645 N N . THR A 1 90 ? -16.846 14.260 18.551 1.00 53.28 90 THR A N 1
ATOM 646 C CA . THR A 1 90 ? -17.745 14.667 19.620 1.00 53.28 90 THR A CA 1
ATOM 647 C C . THR A 1 90 ? -18.830 15.498 18.944 1.00 53.28 90 THR A C 1
ATOM 649 O O . THR A 1 90 ? -18.488 16.469 18.261 1.00 53.28 90 THR A O 1
ATOM 652 N N . PRO A 1 91 ? -20.114 15.120 19.050 1.00 56.88 91 PRO A N 1
ATOM 653 C CA . PRO A 1 91 ? -21.182 15.992 18.598 1.00 56.88 91 PRO A CA 1
ATOM 654 C C . PRO A 1 91 ? -21.022 17.317 19.349 1.00 56.88 91 PRO A C 1
ATOM 656 O O . PRO A 1 91 ? -20.948 17.311 20.577 1.00 56.88 91 PRO A O 1
ATOM 659 N N . SER A 1 92 ? -20.879 18.431 18.630 1.00 61.12 92 SER A N 1
ATOM 660 C CA . SER A 1 92 ? -21.074 19.745 19.245 1.00 61.12 92 SER A CA 1
ATOM 661 C C . SER A 1 92 ? -22.529 19.823 19.703 1.00 61.12 92 SER A C 1
ATOM 663 O O . SER A 1 92 ? -23.420 19.661 18.866 1.00 61.12 92 SER A O 1
ATOM 665 N N . ASP A 1 93 ? -22.726 20.031 21.006 1.00 55.84 93 ASP A N 1
ATOM 666 C CA . ASP A 1 93 ? -23.995 20.467 21.605 1.00 55.84 93 ASP A CA 1
ATOM 667 C C . ASP A 1 93 ? -24.469 21.813 21.026 1.00 55.84 93 ASP A C 1
ATOM 669 O O . ASP A 1 93 ? -23.603 22.670 20.711 1.00 55.84 93 ASP A O 1
#

Foldseek 3Di:
DDPCPPQDVDLVVQLVVQLVVLVVCVVVVNFPVPQPSSVLSCLVSVLVVVVVCQCVVVHVPRDDDDPVVSVVVSCVVRVCSGHDDDDPPDPDD

Radius of gyration: 17.38 Å; chains: 1; bounding box: 44×46×43 Å